Protein AF-A0A939ITN4-F1 (afdb_monomer)

Organism: NCBI:txid751969

Mean predicted aligned error: 8.17 Å

Radius of gyration: 16.28 Å; Cα contacts (8 Å, |Δi|>4): 91; chains: 1; bounding box: 49×34×41 Å

Solvent-accessible surface area (backbone atoms only — not comparable to full-atom values): 4362 Å² total; per-residue (Å²): 135,84,77,88,73,81,81,82,85,78,64,54,37,34,31,65,49,76,83,86,51,99,84,61,50,74,67,58,53,53,49,50,13,49,53,25,25,52,48,18,49,72,74,72,34,65,27,37,22,35,36,31,81,90,72,43,82,43,76,51,58,87,81,58,73,78,75,79,82,126

pLDDT: mean 84.58, std 17.68, range [37.38, 98.38]

Foldseek 3Di:
DPPPPPDDDAAEFFAEDDDDDPPDDPVVRVVNSVVQSVVCVVVPHRWYWYQYPVPGIDTDDPPPPDDDDD

Structure (mmCIF, N/CA/C/O backbone):
data_AF-A0A939ITN4-F1
#
_entry.id   AF-A0A939ITN4-F1
#
loop_
_atom_site.group_PDB
_atom_site.id
_atom_site.type_symbol
_atom_site.label_atom_id
_atom_site.label_alt_id
_atom_site.label_comp_id
_atom_site.label_asym_id
_atom_site.label_entity_id
_atom_site.label_seq_id
_atom_site.pdbx_PDB_ins_code
_atom_site.Cartn_x
_atom_site.Cartn_y
_atom_site.Cartn_z
_atom_site.occupancy
_atom_site.B_iso_or_equiv
_atom_site.auth_seq_id
_atom_site.auth_comp_id
_atom_site.auth_asym_id
_atom_site.auth_atom_id
_atom_site.pdbx_PDB_model_num
ATOM 1 N N . PRO A 1 1 ? 34.049 -2.603 -22.495 1.00 48.09 1 PRO A N 1
ATOM 2 C CA . PRO A 1 1 ? 33.002 -1.557 -22.424 1.00 48.09 1 PRO A CA 1
ATOM 3 C C . PRO A 1 1 ? 31.850 -1.997 -21.506 1.00 48.09 1 PRO A C 1
ATOM 5 O O . PRO A 1 1 ? 30.957 -2.719 -21.934 1.00 48.09 1 PRO A O 1
ATOM 8 N N . TYR A 1 2 ? 31.916 -1.630 -20.225 1.00 53.88 2 TYR A N 1
ATOM 9 C CA . TYR A 1 2 ? 30.821 -1.858 -19.282 1.00 53.88 2 TYR A CA 1
ATOM 10 C C . TYR A 1 2 ? 29.780 -0.766 -19.549 1.00 53.88 2 TYR A C 1
ATOM 12 O O . TYR A 1 2 ? 30.078 0.412 -19.362 1.00 53.88 2 TYR A O 1
ATOM 20 N N . SER A 1 3 ? 28.617 -1.115 -20.102 1.00 63.50 3 SER A N 1
ATOM 21 C CA . SER A 1 3 ? 27.552 -0.127 -20.278 1.00 63.50 3 SER A CA 1
ATOM 22 C C . SER A 1 3 ? 27.056 0.285 -18.897 1.00 63.50 3 SER A C 1
ATOM 24 O O . SER A 1 3 ? 26.662 -0.578 -18.111 1.00 63.50 3 SER A O 1
ATOM 26 N N . ASP A 1 4 ? 27.050 1.584 -18.628 1.00 65.69 4 ASP A N 1
ATOM 27 C CA . ASP A 1 4 ? 26.572 2.218 -17.397 1.00 65.69 4 ASP A CA 1
ATOM 28 C C . ASP A 1 4 ? 25.028 2.185 -17.329 1.00 65.69 4 ASP A C 1
ATOM 30 O O . ASP A 1 4 ? 24.335 3.199 -17.227 1.00 65.69 4 ASP A O 1
ATOM 34 N N . ALA A 1 5 ? 24.452 0.993 -17.511 1.00 65.12 5 ALA A N 1
ATOM 35 C CA . ALA A 1 5 ? 23.018 0.779 -17.509 1.00 65.12 5 ALA A CA 1
ATOM 36 C C . ALA A 1 5 ? 22.500 1.002 -16.084 1.00 65.12 5 ALA A C 1
ATOM 38 O O . ALA A 1 5 ? 22.573 0.117 -15.225 1.00 65.12 5 ALA A O 1
ATOM 39 N N . LYS A 1 6 ? 21.967 2.201 -15.825 1.00 71.50 6 LYS A N 1
ATOM 40 C CA . LYS A 1 6 ? 21.210 2.501 -14.607 1.00 71.50 6 LYS A CA 1
ATOM 41 C C . LYS A 1 6 ? 20.000 1.574 -14.531 1.00 71.50 6 LYS A C 1
ATOM 43 O O . LYS A 1 6 ? 18.985 1.795 -15.188 1.00 71.50 6 LYS A O 1
ATOM 48 N N . HIS A 1 7 ? 20.101 0.552 -13.692 1.00 79.94 7 HIS A N 1
ATOM 49 C CA . HIS A 1 7 ? 18.970 -0.293 -13.347 1.00 79.94 7 HIS A CA 1
ATOM 50 C C . HIS A 1 7 ? 18.068 0.487 -12.387 1.00 79.94 7 HIS A C 1
ATOM 52 O O . HIS A 1 7 ? 18.470 0.818 -11.271 1.00 79.94 7 HIS A O 1
ATOM 58 N N . LYS A 1 8 ? 16.853 0.826 -12.832 1.00 85.69 8 LYS A N 1
ATOM 59 C CA . LYS A 1 8 ? 15.853 1.491 -11.991 1.00 85.69 8 LYS A CA 1
ATOM 60 C C . LYS A 1 8 ? 14.964 0.434 -11.351 1.00 85.69 8 LYS A C 1
ATOM 62 O O . LYS A 1 8 ? 14.194 -0.231 -12.037 1.00 85.69 8 LYS A O 1
ATOM 67 N N . VAL A 1 9 ? 15.072 0.299 -10.035 1.00 92.06 9 VAL A N 1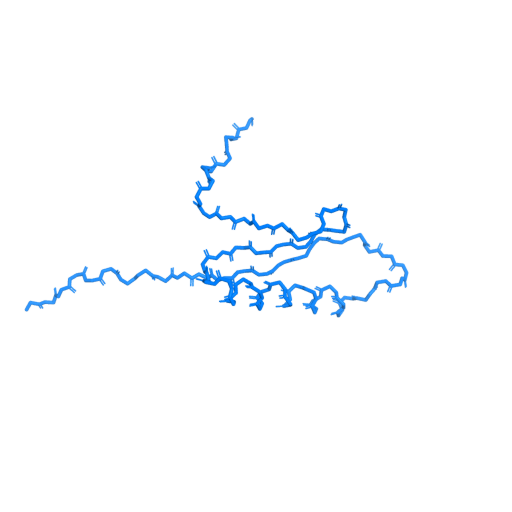
ATOM 68 C CA . VAL A 1 9 ? 14.167 -0.540 -9.246 1.00 92.06 9 VAL A CA 1
ATOM 69 C C . VAL A 1 9 ? 12.948 0.288 -8.854 1.00 92.06 9 VAL A C 1
ATOM 71 O O . VAL A 1 9 ? 13.064 1.462 -8.506 1.00 92.06 9 VAL A O 1
ATOM 74 N N . THR A 1 10 ? 11.774 -0.330 -8.918 1.00 93.75 10 THR A N 1
ATOM 75 C CA . THR A 1 10 ? 10.505 0.267 -8.497 1.00 93.75 10 THR A CA 1
ATOM 76 C C . THR A 1 10 ? 9.796 -0.657 -7.525 1.00 93.75 10 THR A C 1
ATOM 78 O O . THR A 1 10 ? 9.891 -1.877 -7.661 1.00 93.75 10 THR A O 1
ATOM 81 N N . VAL A 1 11 ? 9.020 -0.087 -6.609 1.00 94.81 11 VAL A N 1
ATOM 82 C CA . VAL A 1 11 ? 8.155 -0.838 -5.693 1.00 94.81 11 VAL A CA 1
ATOM 83 C C . VAL A 1 11 ? 6.689 -0.599 -6.034 1.00 94.81 11 VAL A C 1
ATOM 85 O O . VAL A 1 11 ? 6.330 0.420 -6.611 1.00 94.81 11 VAL A O 1
ATOM 88 N N . SER A 1 12 ? 5.840 -1.567 -5.706 1.00 96.19 12 SER A N 1
ATOM 89 C CA . SER A 1 12 ? 4.384 -1.374 -5.676 1.00 96.19 12 SER A CA 1
ATOM 90 C C . SER A 1 12 ? 3.955 -1.422 -4.220 1.00 96.19 12 SER A C 1
ATOM 92 O O . SER A 1 12 ? 4.541 -2.192 -3.459 1.00 96.19 12 SER A O 1
ATOM 94 N N . ILE A 1 13 ? 2.980 -0.604 -3.840 1.00 96.75 13 ILE A N 1
ATOM 95 C CA . ILE A 1 13 ? 2.559 -0.449 -2.446 1.00 96.75 13 ILE A CA 1
ATOM 96 C C . ILE A 1 13 ? 1.039 -0.593 -2.377 1.00 96.75 13 ILE A C 1
ATOM 98 O O . ILE A 1 13 ? 0.322 -0.036 -3.208 1.00 96.75 13 ILE A O 1
ATOM 102 N N . GLY A 1 14 ? 0.576 -1.351 -1.388 1.00 97.44 14 GLY A N 1
ATOM 103 C C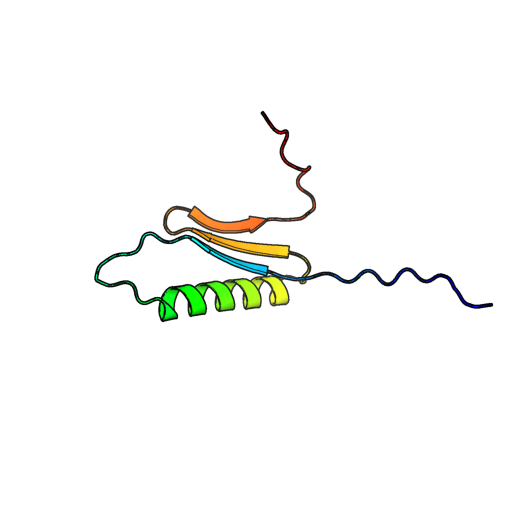A . GLY A 1 14 ? -0.815 -1.408 -0.963 1.00 97.44 14 GLY A CA 1
ATOM 104 C C . GLY A 1 14 ? -0.924 -0.908 0.468 1.00 97.44 14 GLY A C 1
ATOM 105 O O . GLY A 1 14 ? -0.046 -1.206 1.279 1.00 97.44 14 GLY A O 1
ATOM 106 N N . GLY A 1 15 ? -1.964 -0.142 0.772 1.00 96.88 15 GLY A N 1
ATOM 107 C CA . GLY A 1 15 ? -2.181 0.381 2.114 1.00 96.88 15 GLY A CA 1
ATOM 108 C C . GLY A 1 15 ? -3.650 0.564 2.450 1.00 96.88 15 GLY A C 1
ATOM 109 O O . GLY A 1 15 ? -4.520 0.501 1.580 1.00 96.88 15 GLY A O 1
ATOM 110 N N . VAL A 1 16 ? -3.909 0.777 3.735 1.00 96.12 16 VAL A N 1
ATOM 111 C CA . VAL A 1 16 ? -5.245 1.006 4.273 1.00 96.12 16 VAL A CA 1
ATOM 112 C C . VAL A 1 16 ? -5.190 2.069 5.365 1.00 96.12 16 VAL A C 1
ATOM 114 O O . VAL A 1 16 ? -4.265 2.098 6.179 1.00 96.12 16 VAL A O 1
ATOM 117 N N . THR A 1 17 ? -6.204 2.924 5.402 1.00 94.75 17 THR A N 1
ATOM 118 C CA . THR A 1 17 ? -6.548 3.739 6.565 1.00 94.75 17 THR A CA 1
ATOM 119 C C . THR A 1 17 ? -7.972 3.396 6.970 1.00 94.75 17 THR A C 1
ATOM 121 O O . THR A 1 17 ? -8.895 3.487 6.163 1.00 94.75 17 THR A O 1
ATOM 124 N N . CYS A 1 18 ? -8.141 2.997 8.224 1.00 91.06 18 CYS A N 1
ATOM 125 C CA . CYS A 1 18 ? -9.431 2.657 8.809 1.00 91.06 18 CYS A CA 1
ATOM 126 C C . CYS A 1 18 ? -9.510 3.182 10.243 1.00 91.06 18 CYS A C 1
ATOM 128 O O . CYS A 1 18 ? -8.487 3.295 10.927 1.00 91.06 18 CYS A O 1
ATOM 130 N N . GLN A 1 19 ? -10.723 3.462 10.705 1.00 92.19 19 GLN A N 1
ATOM 131 C CA . GLN A 1 19 ? -11.000 3.808 12.087 1.00 92.19 19 GLN A CA 1
ATOM 132 C C . GLN A 1 19 ? -11.240 2.515 12.886 1.00 92.19 19 GLN A C 1
ATOM 134 O O . GLN A 1 19 ? -12.200 1.791 12.620 1.00 92.19 19 GLN A O 1
ATOM 139 N N . PRO A 1 20 ? -10.405 2.195 13.889 1.00 91.06 20 PRO A N 1
ATOM 140 C CA . PRO A 1 20 ? -10.632 1.00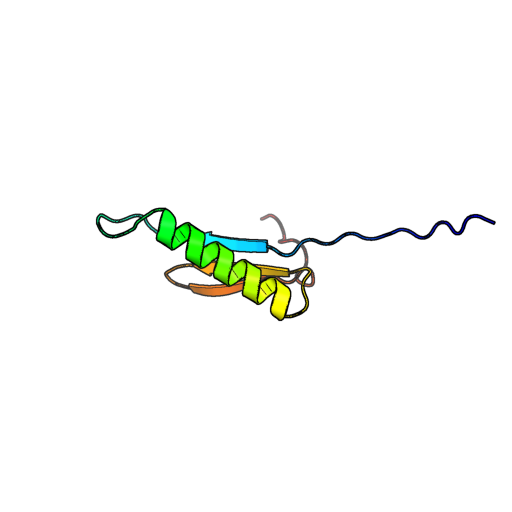8 14.698 1.00 91.06 20 PRO A CA 1
ATOM 141 C C . PRO A 1 20 ? -11.949 1.116 15.483 1.00 91.06 20 PRO A C 1
ATOM 143 O O . PRO A 1 20 ? -12.277 2.157 16.056 1.00 91.06 20 PRO A O 1
ATOM 146 N N . SER A 1 21 ? -12.681 0.008 15.535 1.00 91.06 21 SER A N 1
ATOM 147 C CA . SER A 1 21 ? -13.911 -0.207 16.296 1.00 91.06 21 SER A CA 1
ATOM 148 C C . SER A 1 21 ? -13.880 -1.561 17.021 1.00 91.06 21 SER A C 1
ATOM 150 O O . SER A 1 21 ? -12.987 -2.380 16.811 1.00 91.06 21 SER A O 1
ATOM 152 N N . MET A 1 22 ? -14.886 -1.845 17.853 1.00 93.62 22 MET A N 1
ATOM 153 C CA . MET A 1 22 ? -14.984 -3.130 18.568 1.00 93.62 22 MET A CA 1
ATOM 154 C C . MET A 1 22 ? -15.097 -4.347 17.633 1.00 93.62 22 MET A C 1
ATOM 156 O O . MET A 1 22 ? -14.854 -5.469 18.068 1.00 93.62 22 MET A O 1
ATOM 160 N N . ASN A 1 23 ? -15.451 -4.129 16.363 1.0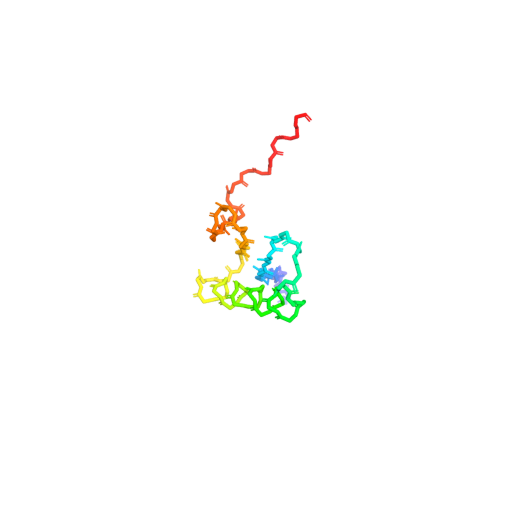0 89.56 23 ASN A N 1
ATOM 161 C CA . ASN A 1 23 ? -15.594 -5.183 15.360 1.00 89.56 23 ASN A CA 1
ATOM 162 C C . ASN A 1 23 ? -14.400 -5.281 14.401 1.00 89.56 23 ASN A C 1
ATOM 164 O O . ASN A 1 23 ? -14.336 -6.236 13.633 1.00 89.56 23 ASN A O 1
ATOM 168 N N . THR A 1 24 ? -13.468 -4.323 14.407 1.00 87.50 24 THR A N 1
ATOM 169 C CA . THR A 1 24 ? -12.285 -4.401 13.537 1.00 87.50 24 THR A CA 1
ATOM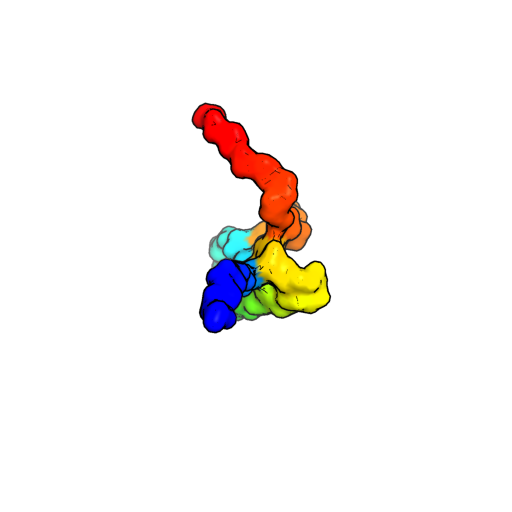 170 C C . THR A 1 24 ? -11.230 -5.300 14.146 1.00 87.50 24 THR A C 1
ATOM 172 O O . THR A 1 24 ? -10.862 -5.136 15.313 1.00 87.50 24 THR A O 1
ATOM 175 N N . ARG A 1 25 ? -10.676 -6.185 13.321 1.00 95.00 25 ARG A N 1
ATOM 176 C CA . ARG A 1 25 ? -9.506 -6.978 13.675 1.00 95.00 25 ARG A CA 1
ATOM 177 C C . ARG A 1 25 ? -8.292 -6.487 12.889 1.00 95.00 25 ARG A C 1
ATOM 179 O O . ARG A 1 25 ? -8.428 -6.178 11.705 1.00 95.00 25 ARG A O 1
ATOM 186 N N . PRO A 1 26 ? -7.093 -6.446 13.493 1.00 94.69 26 PRO A N 1
ATOM 187 C CA . PRO A 1 26 ? -5.872 -6.075 12.775 1.00 94.69 26 PRO A CA 1
ATOM 188 C C . PRO A 1 26 ? -5.635 -6.915 11.512 1.00 94.69 26 PRO A C 1
ATOM 190 O O . PRO A 1 26 ? -5.154 -6.403 10.502 1.00 94.69 26 PRO A O 1
ATOM 193 N N . GLU A 1 27 ? -6.019 -8.193 11.551 1.00 96.88 27 GLU A N 1
ATOM 194 C CA . GLU A 1 27 ? -5.920 -9.110 10.411 1.00 96.88 27 GLU A CA 1
ATOM 195 C C . GLU A 1 27 ? -6.728 -8.648 9.188 1.00 96.88 27 GLU A C 1
ATOM 197 O O . GLU A 1 27 ? -6.277 -8.839 8.059 1.00 96.88 27 GLU A O 1
ATOM 202 N N . ASP A 1 28 ? -7.883 -8.009 9.396 1.00 93.81 28 ASP A N 1
ATOM 203 C CA . ASP A 1 28 ? -8.740 -7.529 8.307 1.00 93.81 28 ASP A CA 1
ATOM 204 C C . ASP A 1 28 ? -8.084 -6.342 7.588 1.00 93.81 28 ASP A C 1
ATOM 206 O O . ASP A 1 28 ? -8.035 -6.301 6.357 1.00 93.81 28 ASP A O 1
ATOM 210 N N . ALA A 1 29 ? -7.499 -5.414 8.355 1.00 94.94 29 ALA A N 1
ATOM 211 C CA . ALA A 1 29 ? -6.744 -4.287 7.810 1.00 94.94 29 ALA A CA 1
ATOM 212 C C . ALA A 1 29 ? -5.506 -4.766 7.034 1.00 94.94 29 ALA A C 1
ATOM 214 O O . ALA A 1 29 ? -5.241 -4.296 5.926 1.00 94.94 29 ALA A O 1
ATOM 215 N N . LEU A 1 30 ? -4.773 -5.746 7.575 1.00 97.06 30 LEU A N 1
ATOM 216 C CA . LEU A 1 30 ? -3.611 -6.315 6.893 1.00 97.06 30 LEU A CA 1
ATOM 217 C C . LEU A 1 30 ? -4.008 -7.012 5.589 1.00 97.06 30 LEU A C 1
ATOM 219 O O . LEU A 1 30 ? -3.354 -6.811 4.565 1.00 97.06 30 LEU A O 1
ATOM 223 N N . LYS A 1 31 ? -5.092 -7.796 5.612 1.00 97.31 31 LYS A N 1
ATOM 224 C CA . LYS A 1 31 ? -5.614 -8.454 4.415 1.00 97.31 31 LYS A CA 1
ATOM 225 C C . LYS A 1 31 ? -6.007 -7.435 3.347 1.00 97.31 31 LYS A C 1
ATOM 227 O O . LYS A 1 31 ? -5.645 -7.610 2.188 1.00 97.31 31 LYS A O 1
ATOM 232 N N . LEU A 1 32 ? -6.701 -6.365 3.728 1.00 96.44 32 LEU A N 1
ATOM 233 C CA . LEU A 1 32 ? -7.121 -5.339 2.779 1.00 96.44 32 LEU A CA 1
ATOM 234 C C . LEU A 1 32 ? -5.927 -4.581 2.181 1.00 96.44 32 LEU A C 1
ATOM 236 O O . LEU A 1 32 ? -5.909 -4.309 0.981 1.00 96.44 32 LEU A O 1
ATOM 240 N N . ALA A 1 33 ? -4.899 -4.287 2.983 1.00 97.62 33 ALA A N 1
ATOM 241 C CA . ALA A 1 33 ? -3.658 -3.696 2.487 1.00 97.62 33 A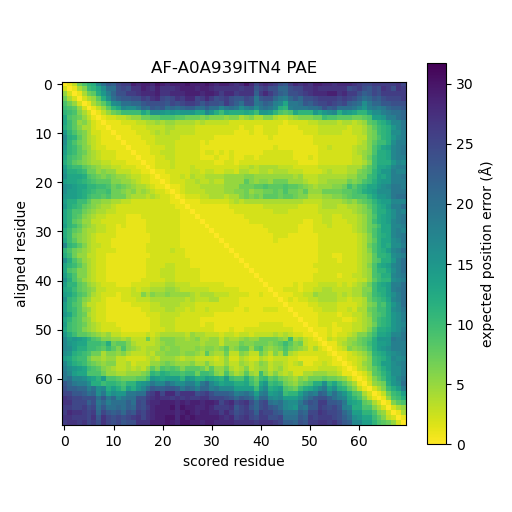LA A CA 1
ATOM 242 C C . ALA A 1 33 ? -2.924 -4.622 1.496 1.00 97.62 33 ALA A C 1
ATOM 244 O O . ALA A 1 33 ? -2.418 -4.146 0.476 1.00 97.62 33 ALA A O 1
ATOM 245 N N . ASP A 1 34 ? -2.898 -5.935 1.751 1.00 98.38 34 ASP A N 1
ATOM 246 C CA . ASP A 1 34 ? -2.337 -6.915 0.812 1.00 98.38 34 ASP A CA 1
ATOM 247 C C . ASP A 1 34 ? -3.168 -7.019 -0.476 1.00 98.38 34 ASP A C 1
ATOM 249 O O . ASP A 1 34 ? -2.605 -7.017 -1.571 1.00 98.38 34 ASP A O 1
ATOM 253 N N . ASP A 1 35 ? -4.501 -6.984 -0.377 1.00 98.19 35 ASP A N 1
ATOM 254 C CA . ASP A 1 35 ? -5.395 -6.948 -1.540 1.00 98.19 35 ASP A CA 1
ATOM 255 C C . ASP A 1 35 ? -5.123 -5.683 -2.395 1.00 98.19 35 ASP A C 1
ATOM 257 O O . ASP A 1 35 ? -5.038 -5.760 -3.626 1.00 98.19 35 ASP A O 1
ATOM 261 N N . MET A 1 36 ? -4.871 -4.521 -1.772 1.00 98.12 36 MET A N 1
ATOM 262 C CA . MET A 1 36 ? -4.446 -3.305 -2.488 1.00 98.12 36 MET A CA 1
ATOM 263 C C . MET A 1 36 ? -3.073 -3.467 -3.149 1.00 98.12 36 MET A C 1
ATOM 265 O O . MET A 1 36 ? -2.870 -3.029 -4.285 1.00 98.12 36 MET A O 1
ATOM 269 N N . LEU A 1 37 ? -2.126 -4.129 -2.482 1.00 98.31 37 LEU A N 1
ATOM 270 C CA . LEU A 1 37 ? -0.796 -4.392 -3.031 1.00 98.31 37 LEU A CA 1
ATOM 271 C C . LEU A 1 37 ? -0.875 -5.339 -4.233 1.00 98.31 37 LEU A C 1
ATOM 273 O O . LEU A 1 37 ? -0.175 -5.143 -5.234 1.00 98.31 37 LEU A O 1
ATOM 277 N N . TYR A 1 38 ? -1.725 -6.360 -4.145 1.00 98.19 38 TYR A N 1
ATOM 278 C CA . TYR A 1 38 ? -2.008 -7.279 -5.236 1.00 98.19 38 TYR A CA 1
ATOM 279 C C . TYR A 1 38 ? -2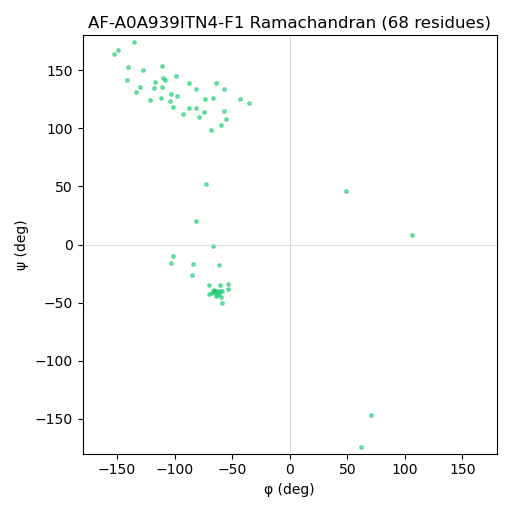.547 -6.522 -6.452 1.00 98.19 38 TYR A C 1
ATOM 281 O O . TYR A 1 38 ? -1.992 -6.640 -7.549 1.00 98.19 38 TYR A O 1
ATOM 289 N N . LEU A 1 39 ? -3.557 -5.672 -6.252 1.00 96.94 39 LEU A N 1
ATOM 290 C CA . LEU A 1 39 ? -4.114 -4.842 -7.317 1.00 96.94 39 LEU A CA 1
ATOM 291 C C . LEU A 1 39 ? -3.067 -3.885 -7.903 1.00 96.94 39 LEU A C 1
ATOM 293 O O . LEU A 1 39 ? -2.953 -3.796 -9.125 1.00 96.94 39 LEU A O 1
ATOM 297 N N . ALA A 1 40 ? -2.232 -3.244 -7.078 1.00 96.25 40 ALA A N 1
ATOM 298 C CA . ALA A 1 40 ? -1.157 -2.369 -7.549 1.00 96.25 40 ALA A CA 1
ATOM 299 C C . ALA A 1 40 ? -0.167 -3.117 -8.462 1.00 96.25 40 ALA A C 1
ATOM 301 O O . ALA A 1 40 ? 0.258 -2.595 -9.498 1.00 96.25 40 ALA A O 1
ATOM 302 N N . LYS A 1 41 ? 0.174 -4.367 -8.118 1.00 96.44 41 LYS A N 1
ATOM 303 C CA . LYS A 1 41 ? 1.020 -5.232 -8.955 1.00 96.44 41 LYS A CA 1
ATOM 304 C C . LYS A 1 41 ? 0.321 -5.633 -10.255 1.00 96.44 41 LYS A C 1
ATOM 306 O O . LYS A 1 41 ? 0.967 -5.639 -11.306 1.00 96.44 41 LYS A O 1
ATOM 311 N N . HIS A 1 42 ? -0.967 -5.963 -10.183 1.00 97.19 42 HIS A N 1
ATOM 312 C CA . HIS A 1 42 ? -1.762 -6.413 -11.324 1.00 97.19 42 HIS A CA 1
ATOM 313 C C . HIS A 1 42 ? -2.038 -5.279 -12.327 1.00 97.19 42 HIS A C 1
ATOM 315 O O . HIS A 1 42 ? -1.988 -5.494 -13.533 1.00 97.19 42 HIS A O 1
ATOM 321 N N . GLN A 1 43 ? -2.216 -4.044 -11.852 1.00 94.25 43 GLN A N 1
ATOM 322 C CA . GLN A 1 43 ? -2.475 -2.850 -12.670 1.00 94.25 43 GLN A CA 1
ATOM 323 C C . GLN A 1 43 ? -1.209 -2.219 -13.288 1.00 94.25 43 GLN A C 1
ATOM 325 O O . GLN A 1 43 ? -1.207 -1.052 -13.674 1.00 94.25 43 GLN A O 1
ATOM 330 N N . GLY A 1 44 ? -0.111 -2.972 -13.389 1.00 93.19 44 GLY A N 1
ATOM 331 C CA . GLY A 1 44 ? 1.109 -2.524 -14.070 1.00 93.19 44 GLY A CA 1
ATOM 332 C C . GLY A 1 44 ? 2.281 -2.156 -13.159 1.00 93.19 44 GLY A C 1
ATOM 333 O O . GLY A 1 44 ? 3.298 -1.695 -13.671 1.00 93.19 44 GLY A O 1
ATOM 334 N N . LYS A 1 45 ? 2.192 -2.418 -11.844 1.00 94.38 45 LYS A N 1
ATOM 335 C CA . LYS A 1 45 ? 3.257 -2.164 -10.851 1.00 94.38 45 LYS A CA 1
ATOM 336 C C . LYS A 1 45 ? 3.625 -0.671 -10.748 1.00 94.38 45 LYS A C 1
ATOM 338 O O . LYS A 1 45 ? 2.956 0.180 -11.336 1.00 94.38 45 LYS A O 1
ATOM 343 N N . ASN A 1 46 ? 4.665 -0.367 -9.960 1.00 94.56 46 ASN A N 1
ATOM 344 C CA . ASN A 1 46 ? 5.222 0.978 -9.746 1.00 94.56 46 ASN A CA 1
ATOM 345 C C . ASN A 1 46 ? 4.149 2.031 -9.410 1.00 94.56 46 ASN A C 1
ATOM 347 O O . ASN A 1 46 ? 4.096 3.099 -10.015 1.00 94.56 46 ASN A O 1
ATOM 351 N N . ARG A 1 47 ? 3.246 1.681 -8.492 1.00 94.94 47 ARG A N 1
ATOM 352 C CA . ARG A 1 47 ? 2.122 2.523 -8.074 1.00 94.94 47 ARG A CA 1
ATOM 353 C C . ARG A 1 47 ? 1.706 2.215 -6.649 1.00 94.94 47 ARG A C 1
ATOM 355 O O . ARG A 1 47 ? 2.049 1.152 -6.115 1.00 94.94 47 ARG A O 1
ATOM 362 N N . VAL A 1 48 ? 0.940 3.136 -6.084 1.00 96.12 48 VAL A N 1
ATOM 363 C CA . VAL A 1 48 ? 0.338 3.001 -4.763 1.00 96.12 48 VAL A CA 1
ATOM 364 C C . VAL A 1 48 ? -1.168 2.870 -4.934 1.00 96.12 48 VAL A C 1
ATOM 366 O O . VAL A 1 48 ? -1.790 3.722 -5.569 1.00 96.12 48 VAL A O 1
ATOM 369 N N . LEU A 1 49 ? -1.743 1.815 -4.364 1.00 96.56 49 LEU A N 1
ATOM 370 C CA . LEU A 1 49 ? -3.178 1.740 -4.112 1.00 96.56 49 LEU A CA 1
ATOM 371 C C . LEU A 1 49 ? -3.425 1.803 -2.612 1.00 96.56 49 LEU A C 1
ATOM 373 O O . LEU A 1 49 ? -2.734 1.149 -1.830 1.00 96.56 49 LEU A O 1
ATOM 377 N N . TRP A 1 50 ? -4.404 2.603 -2.222 1.00 97.00 50 TRP A N 1
ATOM 378 C CA . TRP A 1 50 ? -4.731 2.856 -0.832 1.00 97.00 50 TRP A CA 1
ATOM 379 C C . TRP A 1 50 ? -6.232 2.756 -0.628 1.00 97.00 50 TRP A C 1
ATOM 381 O O . TRP A 1 50 ? -6.988 3.364 -1.377 1.00 97.00 50 TRP A O 1
ATOM 391 N N . PHE A 1 51 ? -6.673 2.013 0.378 1.00 96.31 51 PHE A N 1
ATOM 392 C CA . PHE A 1 51 ? -8.078 1.997 0.761 1.00 96.31 51 PHE A CA 1
ATOM 393 C C . PHE A 1 51 ? -8.324 2.941 1.939 1.00 96.31 51 PHE A C 1
ATOM 395 O O . PHE A 1 51 ? -7.654 2.832 2.965 1.00 96.31 51 PHE A O 1
ATOM 402 N N . GLY A 1 52 ? -9.293 3.843 1.811 1.00 93.75 52 GLY A N 1
ATOM 403 C CA . GLY A 1 52 ? -9.829 4.629 2.924 1.00 93.75 52 GLY A CA 1
ATOM 404 C C . GLY A 1 52 ? -11.308 4.319 3.119 1.00 93.75 52 GLY A C 1
ATOM 405 O O . GLY A 1 52 ? -12.045 4.292 2.139 1.00 93.75 52 GLY A O 1
ATOM 406 N N . GLU A 1 53 ? -11.766 4.110 4.356 1.00 85.12 53 GLU A N 1
ATOM 407 C CA . GLU A 1 53 ? -13.170 3.740 4.630 1.00 85.12 53 GLU A CA 1
ATOM 408 C C . GLU A 1 53 ? -14.197 4.707 4.017 1.00 85.12 53 GLU A C 1
ATOM 410 O O . GLU A 1 53 ? -15.209 4.261 3.482 1.00 85.12 53 GLU A O 1
ATOM 415 N N . GLU A 1 54 ? -13.927 6.015 4.026 1.00 87.44 54 GLU A N 1
ATOM 416 C CA . GLU A 1 54 ? -14.821 7.021 3.431 1.00 87.44 54 GLU A CA 1
ATOM 417 C C . GLU A 1 54 ? -14.599 7.223 1.925 1.00 87.44 54 GLU A C 1
ATOM 419 O O . GLU A 1 54 ? -15.501 7.654 1.209 1.00 87.44 54 GLU A O 1
ATOM 424 N N . GLN A 1 55 ? -13.389 6.943 1.435 1.00 86.25 55 GLN A N 1
ATOM 425 C CA . GLN A 1 55 ? -12.952 7.317 0.085 1.00 86.25 55 GLN A CA 1
ATOM 426 C C . GLN A 1 55 ? -12.952 6.139 -0.902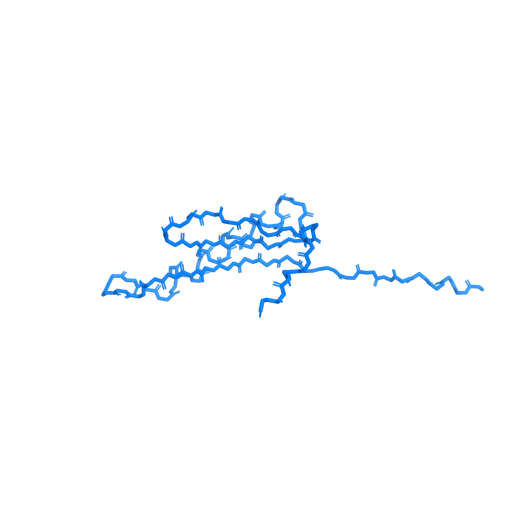 1.00 86.25 55 GLN A C 1
ATOM 428 O O . GLN A 1 55 ? -12.895 6.347 -2.114 1.00 86.25 55 GLN A O 1
ATOM 433 N N . GLY A 1 56 ? -13.006 4.901 -0.406 1.00 89.38 56 GLY A N 1
ATOM 434 C CA . GLY A 1 56 ? -12.820 3.694 -1.202 1.00 89.38 56 GLY A CA 1
ATOM 435 C C . GLY A 1 56 ? -11.367 3.513 -1.652 1.00 89.38 56 GLY A C 1
ATOM 436 O O . GLY A 1 56 ? -10.429 3.853 -0.931 1.00 89.38 56 GLY A O 1
ATOM 437 N N . VAL A 1 57 ? -11.170 2.936 -2.842 1.00 92.06 57 VAL A N 1
ATOM 438 C CA . VAL A 1 57 ? -9.830 2.717 -3.409 1.00 92.06 57 VAL A CA 1
ATOM 439 C C . VAL A 1 57 ? -9.325 3.996 -4.071 1.00 92.06 57 VAL A C 1
ATOM 441 O O . VAL A 1 57 ? -9.871 4.456 -5.071 1.00 92.06 57 VAL A O 1
ATOM 444 N N . ILE A 1 58 ? -8.227 4.519 -3.543 1.00 91.25 58 ILE A N 1
ATOM 445 C CA . ILE A 1 58 ? -7.482 5.661 -4.055 1.00 91.25 58 ILE A CA 1
ATOM 446 C C . ILE A 1 58 ? -6.238 5.132 -4.764 1.00 91.25 58 ILE A C 1
ATOM 448 O O . ILE A 1 58 ? -5.467 4.348 -4.208 1.00 91.25 58 ILE A O 1
ATOM 452 N N . GLN A 1 59 ? -6.012 5.591 -5.990 1.00 87.56 59 GLN A N 1
ATOM 453 C CA . GLN A 1 59 ? -4.777 5.329 -6.714 1.00 87.56 59 GLN A CA 1
ATOM 454 C C . GLN A 1 59 ? -3.903 6.576 -6.705 1.00 87.56 59 GLN A C 1
ATOM 456 O O . GLN A 1 59 ? -4.301 7.623 -7.208 1.00 87.56 59 GLN A O 1
ATOM 461 N N . HIS A 1 60 ? -2.683 6.432 -6.200 1.00 79.19 60 HIS A N 1
ATOM 462 C CA . HIS A 1 60 ? -1.641 7.436 -6.354 1.00 79.19 60 HIS A CA 1
ATOM 463 C C . HIS A 1 60 ? -0.682 7.004 -7.464 1.00 79.19 60 HIS A C 1
ATOM 465 O O . HIS A 1 60 ? -0.030 5.956 -7.385 1.00 79.19 60 HIS A O 1
ATOM 471 N N . ASP A 1 61 ? -0.613 7.823 -8.511 1.00 70.94 61 ASP A N 1
ATOM 472 C CA . ASP A 1 61 ? 0.377 7.710 -9.576 1.00 70.94 61 ASP A CA 1
ATOM 473 C C . ASP A 1 61 ? 1.519 8.708 -9.333 1.00 70.94 61 ASP A C 1
ATOM 475 O O . ASP A 1 61 ? 1.306 9.832 -8.882 1.00 70.94 61 ASP A O 1
ATOM 479 N N . ASN A 1 62 ? 2.736 8.307 -9.691 1.00 62.25 62 ASN A N 1
ATOM 480 C CA . ASN A 1 62 ? 3.934 9.148 -9.661 1.00 62.25 62 ASN A CA 1
ATOM 481 C C . ASN A 1 62 ? 3.890 10.302 -10.686 1.00 62.25 62 ASN A C 1
ATOM 483 O O . ASN A 1 62 ? 4.849 11.066 -10.781 1.00 62.25 62 ASN A O 1
ATOM 487 N N . SER A 1 63 ? 2.830 10.403 -11.493 1.00 55.84 63 SER A N 1
ATOM 488 C CA . SER A 1 63 ? 2.626 11.462 -12.485 1.00 55.84 63 SER A CA 1
ATOM 489 C C . SER A 1 63 ? 2.010 12.738 -11.903 1.00 55.84 63 SER A C 1
ATOM 491 O O . SER A 1 63 ? 2.106 13.794 -12.531 1.00 55.84 63 SER A O 1
ATOM 493 N N . SER A 1 64 ? 1.416 12.685 -10.706 1.00 49.41 64 SER A N 1
ATOM 494 C CA . SER A 1 64 ? 0.978 13.896 -10.014 1.00 49.41 64 SER A CA 1
ATOM 495 C C . SER A 1 64 ? 2.203 14.634 -9.459 1.00 49.41 64 SER A C 1
ATOM 497 O O . SER A 1 64 ? 2.999 14.018 -8.746 1.00 49.41 64 SER A O 1
ATOM 499 N N . PRO A 1 65 ? 2.403 15.927 -9.789 1.00 43.56 65 PRO A N 1
ATOM 500 C CA . PRO A 1 65 ? 3.540 16.681 -9.284 1.00 43.56 65 PRO A CA 1
ATOM 501 C C . PRO A 1 65 ? 3.497 16.644 -7.759 1.00 43.56 65 PRO A C 1
ATOM 503 O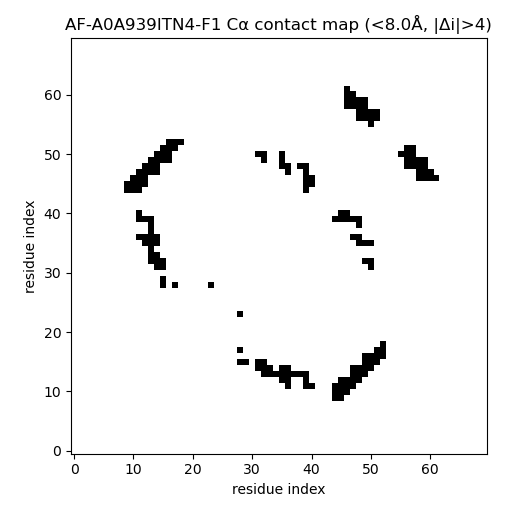 O . PRO A 1 65 ? 2.427 16.825 -7.176 1.00 43.56 65 PRO A O 1
ATOM 506 N N . ASN A 1 66 ? 4.651 16.363 -7.143 1.00 49.16 66 ASN A N 1
ATOM 507 C CA . ASN A 1 66 ? 4.851 16.442 -5.698 1.00 49.16 66 ASN A CA 1
ATOM 508 C C . ASN A 1 66 ? 4.039 17.612 -5.147 1.00 49.16 66 ASN A C 1
ATOM 510 O O . ASN A 1 66 ? 4.214 18.739 -5.618 1.00 49.16 66 ASN A O 1
ATOM 514 N N . GLY A 1 67 ? 3.132 17.310 -4.213 1.00 48.94 67 GLY A N 1
ATOM 515 C CA . GLY A 1 67 ? 2.237 18.289 -3.619 1.00 48.94 67 GLY A CA 1
ATOM 516 C C . GLY A 1 67 ? 2.998 19.567 -3.298 1.00 48.94 67 GLY A C 1
ATOM 517 O O . GLY A 1 67 ? 4.044 19.531 -2.648 1.00 48.94 67 GLY A O 1
ATOM 518 N N . THR A 1 68 ? 2.497 20.689 -3.811 1.00 40.62 68 THR A N 1
ATOM 519 C CA . THR A 1 68 ? 2.902 22.005 -3.340 1.00 40.62 68 THR A CA 1
ATOM 520 C C . THR A 1 68 ? 2.661 22.008 -1.837 1.00 40.62 68 THR A C 1
ATOM 522 O O . THR A 1 68 ? 1.519 21.948 -1.389 1.00 40.62 68 THR A O 1
ATOM 525 N N . VAL A 1 69 ? 3.749 21.979 -1.071 1.00 42.88 69 VAL A N 1
ATOM 526 C CA . VAL A 1 69 ? 3.720 22.268 0.357 1.00 42.88 69 VAL A CA 1
ATOM 527 C C . VAL A 1 69 ? 3.129 23.670 0.509 1.00 42.88 69 VAL A C 1
ATOM 529 O O . VAL A 1 69 ? 3.664 24.629 -0.050 1.00 42.88 69 VAL A O 1
ATOM 532 N N . GLY A 1 70 ? 1.956 23.739 1.137 1.00 37.38 70 GLY A N 1
ATOM 533 C CA . GLY A 1 70 ? 1.352 24.986 1.602 1.00 37.38 70 GLY A CA 1
ATOM 534 C C . GLY A 1 70 ? 1.988 25.456 2.899 1.00 37.38 70 GLY A C 1
ATOM 535 O O . GLY A 1 70 ? 2.596 24.609 3.595 1.00 37.38 70 GLY A O 1
#

InterPro domains:
  IPR000160 GGDEF domain [PF00990] (5-47)
  IPR000160 GGDEF domain [PS50887] (1-53)
  IPR029787 Nucleotide cyclase [SSF55073] (3-53)
  IPR043128 Reverse transcriptase/Diguanylate cyclase domain [G3DSA:3.30.70.270] (1-64)

Sequence (70 aa):
PYSDAKHKVTVSIGGVTCQPSMNTRPEDALKLADDMLYLAKHQGKNRVLWFGEEQGVIQHDNSSPNGTVG

Secondary structure (DSSP, 8-state):
------------EEEEE----TT--HHHHHHHHHHHHHHHHHTTSS-EEEEETTTEEEEE-TTS------

Nearest PDB structures (foldseek):
  3tvk-assembly1_A  TM=7.449E-01  e=4.171E-02  Escherichia coli K-12
  4h54-assembly1_B  TM=6.979E-01  e=8.802E-02  Escherichia coli K-12
  4h54-assembly1_A  TM=7.060E-01  e=9.421E-02  Escherichia coli K-12
  6zxw-assembly1_G  TM=3.908E-01  e=4.518E+00  Archaeoglobus fulgidus